Protein AF-A0A368EYF5-F1 (afdb_monomer_lite)

Secondary structure (DSSP, 8-state):
---------S------EEEESSS--HHHHGGGSSSTTSEEEE-GGGGGGHHHHHHHHHHTTS-TTTT-

Foldseek 3Di:
DDPPPPPPPDPPDFAAAEAEDPPDDQVVRQVPGPHPLRYYYDYPVPVVVCLVSNQCSVCVPPPPPRPD

Organism: Ancylostoma caninum (NCBI:txid29170)

Structure (mmCIF, N/CA/C/O backbone):
data_AF-A0A368EYF5-F1
#
_entry.id   AF-A0A368EYF5-F1
#
loop_
_atom_site.group_PDB
_atom_site.id
_atom_site.type_symbol
_atom_site.label_atom_id
_atom_site.label_alt_id
_atom_site.label_comp_id
_atom_site.label_asym_id
_atom_site.label_entity_id
_atom_site.label_seq_id
_atom_site.pdbx_PDB_ins_code
_atom_site.Cartn_x
_atom_site.Cartn_y
_atom_site.Cartn_z
_atom_site.occupancy
_atom_site.B_iso_or_equiv
_atom_site.auth_seq_id
_atom_site.auth_comp_id
_atom_site.auth_asym_id
_atom_site.auth_atom_id
_atom_site.pdbx_PDB_model_num
ATOM 1 N N . MET A 1 1 ? 13.588 17.423 -34.901 1.00 39.81 1 MET A N 1
ATOM 2 C CA . MET A 1 1 ? 13.622 16.391 -33.848 1.00 39.81 1 MET A CA 1
ATOM 3 C C . MET A 1 1 ? 12.202 16.241 -33.360 1.00 39.81 1 MET A C 1
ATOM 5 O O . MET A 1 1 ? 11.737 17.089 -32.612 1.00 39.81 1 MET A O 1
ATOM 9 N N . GLU A 1 2 ? 11.479 15.268 -33.906 1.00 37.31 2 GLU A N 1
ATOM 10 C CA . GLU A 1 2 ? 10.130 14.948 -33.448 1.00 37.31 2 GLU A CA 1
ATOM 11 C C . GLU A 1 2 ? 10.216 14.369 -32.039 1.00 37.31 2 GLU A C 1
ATOM 13 O O . GLU A 1 2 ? 10.976 13.434 -31.784 1.00 37.31 2 GLU A O 1
ATOM 18 N N . TYR A 1 3 ? 9.451 14.952 -31.122 1.00 47.97 3 TYR A N 1
ATOM 19 C CA . TYR A 1 3 ? 9.162 14.344 -29.837 1.00 47.97 3 TYR A CA 1
ATOM 20 C C . TYR A 1 3 ? 8.346 13.088 -30.129 1.00 47.97 3 TYR A C 1
ATOM 22 O O . TYR A 1 3 ? 7.137 13.151 -30.340 1.00 47.97 3 TYR A O 1
ATOM 30 N N . SER A 1 4 ? 9.035 11.952 -30.226 1.00 45.34 4 SER A N 1
ATOM 31 C CA . SER A 1 4 ? 8.414 10.636 -30.291 1.00 45.34 4 SER A CA 1
ATOM 32 C C . SER A 1 4 ? 7.626 10.443 -29.001 1.00 45.34 4 SER A C 1
ATOM 34 O O . SER A 1 4 ? 8.171 10.019 -27.983 1.00 45.34 4 SER A O 1
ATOM 36 N N . HIS A 1 5 ? 6.345 10.800 -29.027 1.00 49.88 5 HIS A N 1
ATOM 37 C CA . HIS A 1 5 ? 5.381 10.347 -28.043 1.00 49.88 5 HIS A CA 1
ATOM 38 C C . HIS A 1 5 ? 5.293 8.834 -28.211 1.00 49.88 5 HIS A C 1
ATOM 40 O O . HIS A 1 5 ? 4.594 8.334 -29.091 1.00 49.88 5 HIS A O 1
ATOM 46 N N . THR A 1 6 ? 6.071 8.103 -27.416 1.00 52.97 6 THR A N 1
ATOM 47 C CA . THR A 1 6 ? 5.951 6.656 -27.303 1.00 52.97 6 THR A CA 1
ATOM 48 C C . THR A 1 6 ? 4.545 6.379 -26.791 1.00 52.97 6 THR A C 1
ATOM 50 O O . THR A 1 6 ? 4.258 6.540 -25.608 1.00 52.97 6 THR A O 1
ATOM 53 N N . ILE A 1 7 ? 3.634 6.037 -27.699 1.00 56.03 7 ILE A N 1
ATOM 54 C CA . ILE A 1 7 ? 2.316 5.535 -27.332 1.00 56.03 7 ILE A CA 1
ATOM 55 C C . ILE A 1 7 ? 2.582 4.205 -26.628 1.00 56.03 7 ILE A C 1
ATOM 57 O O . ILE A 1 7 ? 2.954 3.215 -27.262 1.00 56.03 7 ILE A O 1
ATOM 61 N N . HIS A 1 8 ? 2.472 4.204 -25.301 1.00 48.31 8 HIS A N 1
ATOM 62 C CA . HIS A 1 8 ? 2.524 2.986 -24.508 1.00 48.31 8 HIS A CA 1
ATOM 63 C C . HIS A 1 8 ? 1.280 2.158 -24.858 1.00 48.31 8 HIS A C 1
ATOM 65 O O . HIS A 1 8 ? 0.191 2.408 -24.360 1.00 48.31 8 HIS A O 1
ATOM 71 N N . ASN A 1 9 ? 1.440 1.188 -25.765 1.00 53.75 9 ASN A N 1
ATOM 72 C CA . ASN A 1 9 ? 0.395 0.224 -26.145 1.00 53.75 9 ASN A CA 1
ATOM 73 C C . ASN A 1 9 ? 0.144 -0.847 -25.064 1.00 53.75 9 ASN A C 1
ATOM 75 O O . ASN A 1 9 ? -0.671 -1.744 -25.258 1.00 53.75 9 ASN A O 1
ATOM 79 N N . ILE A 1 10 ? 0.872 -0.776 -23.949 1.00 57.22 10 ILE A N 1
ATOM 80 C CA . ILE A 1 10 ? 0.728 -1.645 -22.787 1.00 57.22 10 ILE A CA 1
ATOM 81 C C . ILE A 1 10 ? 0.239 -0.733 -21.667 1.00 57.22 10 ILE A C 1
ATOM 83 O O . ILE A 1 10 ? 0.959 0.180 -21.260 1.00 57.22 10 ILE A O 1
ATOM 87 N N . ASP A 1 11 ? -1.000 -0.938 -21.229 1.00 57.22 11 ASP A N 1
ATOM 88 C CA . ASP A 1 11 ? -1.552 -0.227 -20.081 1.00 57.22 11 ASP A CA 1
ATOM 89 C C . ASP A 1 11 ? -0.920 -0.811 -18.809 1.00 57.22 11 ASP A C 1
ATOM 91 O O . ASP A 1 11 ? -1.372 -1.818 -18.271 1.00 57.22 11 ASP A O 1
ATOM 95 N N . ASP A 1 12 ? 0.201 -0.220 -18.394 1.00 70.00 12 ASP A N 1
ATO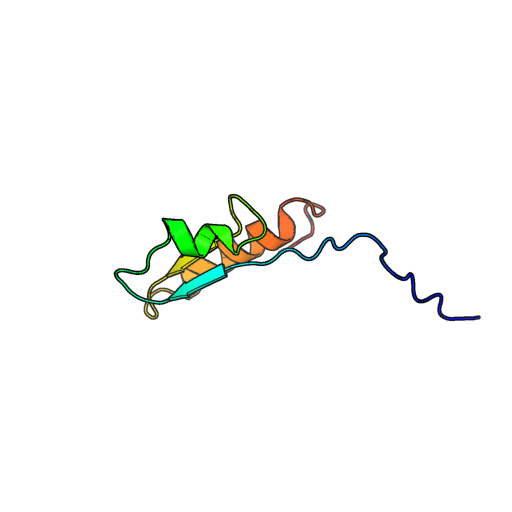M 96 C CA . ASP A 1 12 ? 0.962 -0.589 -17.189 1.00 70.00 12 ASP A CA 1
ATOM 97 C C . ASP A 1 12 ? 0.584 0.324 -16.002 1.00 70.00 12 ASP A C 1
ATOM 99 O O . ASP A 1 12 ? 1.378 0.620 -15.102 1.00 70.00 12 ASP A O 1
ATOM 103 N N . THR A 1 13 ? -0.643 0.860 -16.029 1.00 78.69 13 THR A N 1
ATOM 104 C CA . THR A 1 13 ? -1.128 1.783 -15.005 1.00 78.69 13 THR A CA 1
ATOM 105 C C . THR A 1 13 ? -1.336 1.041 -13.688 1.00 78.69 13 THR A C 1
ATOM 107 O O . THR A 1 13 ? -2.310 0.311 -13.495 1.00 78.69 13 THR A O 1
ATOM 110 N N . LYS A 1 14 ? -0.445 1.279 -12.723 1.00 84.12 14 LYS A N 1
ATOM 111 C CA . LYS A 1 14 ? -0.582 0.740 -11.366 1.00 84.12 14 LYS A CA 1
ATOM 112 C C . LYS A 1 14 ? -1.631 1.530 -10.576 1.00 84.12 14 LYS A C 1
ATOM 114 O O . LYS A 1 14 ? -1.352 2.626 -10.093 1.00 84.12 14 LYS A O 1
ATOM 119 N N . MET A 1 15 ? -2.837 0.979 -10.409 1.00 87.81 15 MET A N 1
ATOM 120 C CA . MET A 1 15 ? -3.855 1.554 -9.518 1.00 87.81 15 MET A CA 1
ATOM 121 C C . MET A 1 15 ? -3.552 1.235 -8.045 1.00 87.81 15 MET A C 1
ATOM 123 O O . MET A 1 15 ? -3.518 0.069 -7.650 1.00 87.81 15 MET A O 1
ATOM 127 N N . ILE A 1 16 ? -3.416 2.276 -7.220 1.00 91.81 16 ILE A N 1
ATOM 128 C CA . ILE A 1 16 ? -3.366 2.170 -5.756 1.00 91.81 16 ILE A CA 1
ATOM 129 C C . ILE A 1 16 ? -4.725 2.562 -5.174 1.00 91.81 16 ILE A C 1
ATOM 131 O O . ILE A 1 16 ? -5.259 3.624 -5.490 1.00 91.81 16 ILE A O 1
ATOM 135 N N . VAL A 1 17 ? -5.264 1.728 -4.287 1.00 94.56 17 VAL A N 1
ATOM 136 C CA . VAL A 1 17 ? -6.529 1.978 -3.586 1.00 94.56 17 VAL A CA 1
ATOM 137 C C . VAL A 1 17 ? -6.245 2.304 -2.127 1.00 94.56 17 VAL A C 1
ATOM 139 O O . VAL A 1 17 ? -5.594 1.529 -1.427 1.00 94.56 17 VAL A O 1
ATOM 142 N N . ILE A 1 18 ? -6.765 3.435 -1.650 1.00 93.44 18 ILE A N 1
ATOM 143 C CA . ILE A 1 18 ? -6.659 3.852 -0.249 1.00 93.44 18 ILE A CA 1
ATOM 144 C C . ILE A 1 18 ? -8.065 3.955 0.333 1.00 93.44 18 ILE A C 1
ATOM 146 O O . ILE A 1 18 ? -8.838 4.852 0.001 1.00 93.44 18 ILE A O 1
ATOM 150 N N . ALA A 1 19 ? -8.389 3.024 1.219 1.00 92.94 19 ALA A N 1
ATOM 151 C CA . ALA A 1 19 ? -9.633 2.997 1.965 1.00 92.94 19 ALA A CA 1
ATOM 152 C C . ALA A 1 19 ? -9.454 3.781 3.272 1.00 92.94 19 ALA A C 1
ATOM 154 O O . ALA A 1 19 ? -8.699 3.359 4.151 1.00 92.94 19 ALA A O 1
ATOM 155 N N . MET A 1 20 ? -10.126 4.928 3.401 1.00 91.56 20 MET A N 1
ATOM 156 C CA . MET A 1 20 ? -10.006 5.788 4.582 1.00 91.56 20 MET A CA 1
ATOM 157 C C . MET A 1 20 ? -11.215 5.679 5.511 1.00 91.56 20 MET A C 1
ATOM 159 O O . MET A 1 20 ? -12.340 5.971 5.111 1.00 91.56 20 MET A O 1
ATOM 163 N N . GLY A 1 21 ? -10.969 5.307 6.767 1.00 88.12 21 GLY A N 1
ATOM 164 C CA . GLY A 1 21 ? -11.982 5.121 7.804 1.00 88.12 21 GLY A CA 1
ATOM 165 C C . GLY A 1 21 ? -12.164 3.660 8.219 1.00 88.12 21 GLY A C 1
ATOM 166 O O . GLY A 1 21 ? -11.369 2.782 7.888 1.00 88.12 21 GLY A O 1
ATOM 167 N N . LYS A 1 22 ? -13.236 3.397 8.972 1.00 87.56 22 LYS A N 1
ATOM 168 C CA . LYS A 1 22 ? -13.492 2.100 9.618 1.00 87.56 22 LYS A CA 1
ATOM 169 C C . LYS A 1 22 ? -14.577 1.306 8.901 1.00 87.56 22 LYS A C 1
ATOM 171 O O . LYS A 1 22 ? -15.459 1.878 8.270 1.00 87.56 22 LYS A O 1
ATOM 176 N N . ASN A 1 23 ? -14.542 -0.017 9.077 1.00 89.88 23 ASN A N 1
ATOM 177 C CA . ASN A 1 23 ? -15.541 -0.965 8.562 1.00 89.88 23 ASN A CA 1
ATOM 178 C C . ASN A 1 23 ? -15.690 -0.961 7.029 1.00 89.88 23 ASN A C 1
ATOM 180 O O . ASN A 1 23 ? -16.745 -1.305 6.500 1.00 89.88 23 ASN A O 1
ATOM 184 N N . LEU A 1 24 ? -14.630 -0.582 6.310 1.00 90.50 24 LEU A N 1
ATOM 185 C CA . LEU A 1 24 ? -14.583 -0.667 4.856 1.00 90.50 24 LEU A CA 1
ATOM 186 C C . LEU A 1 24 ? -14.265 -2.097 4.416 1.00 90.50 24 LEU A C 1
ATOM 188 O O . LEU A 1 24 ? -13.427 -2.786 4.999 1.00 90.50 24 LEU A O 1
ATOM 192 N N . ARG A 1 25 ? -14.938 -2.532 3.353 1.00 93.81 25 ARG A N 1
ATOM 193 C CA . ARG A 1 25 ? -14.806 -3.873 2.784 1.00 93.81 25 ARG A CA 1
ATOM 194 C C . ARG A 1 25 ? -13.548 -4.010 1.936 1.00 93.81 25 ARG A C 1
ATOM 196 O O . ARG A 1 25 ? -13.586 -3.918 0.710 1.00 93.81 25 ARG A O 1
ATOM 203 N N . MET A 1 26 ? -12.414 -4.211 2.602 1.00 92.38 26 MET A N 1
ATOM 204 C CA . MET A 1 26 ? -11.109 -4.360 1.946 1.00 92.38 26 MET A CA 1
ATOM 205 C C . MET A 1 26 ? -11.042 -5.563 0.996 1.00 92.38 26 MET A C 1
ATOM 207 O O . MET A 1 26 ? -10.322 -5.514 0.001 1.00 92.38 26 MET A O 1
ATOM 211 N N . ASP A 1 27 ? -11.837 -6.602 1.248 1.00 93.19 27 ASP A N 1
ATOM 212 C CA . ASP A 1 27 ? -12.018 -7.764 0.369 1.00 93.19 27 ASP A CA 1
ATOM 213 C C . ASP A 1 27 ? -12.550 -7.385 -1.024 1.00 93.19 27 ASP A C 1
ATOM 215 O O . ASP A 1 27 ? -12.207 -8.029 -2.013 1.00 93.19 27 ASP A O 1
ATOM 219 N N . GLN A 1 28 ? -13.361 -6.327 -1.111 1.00 93.81 28 GLN A N 1
ATOM 220 C CA . GLN A 1 28 ? -13.851 -5.785 -2.381 1.00 93.81 28 GLN A CA 1
ATOM 221 C C . GLN A 1 28 ? -12.964 -4.670 -2.910 1.00 93.81 28 GLN A C 1
ATOM 223 O O . GLN A 1 28 ? -12.640 -4.650 -4.092 1.00 93.81 28 GLN A O 1
ATOM 228 N N . LEU A 1 29 ? -12.556 -3.743 -2.043 1.00 92.88 29 LEU A N 1
ATOM 229 C CA . LEU A 1 29 ? -11.778 -2.575 -2.457 1.00 92.88 29 LEU A CA 1
ATOM 230 C C . LEU A 1 29 ? -10.413 -2.967 -3.033 1.00 92.88 29 LEU A C 1
ATOM 232 O O . LEU A 1 29 ? -9.938 -2.331 -3.968 1.00 92.88 29 LEU A O 1
ATOM 236 N N . SER A 1 30 ? -9.808 -4.048 -2.536 1.00 93.56 30 SER A N 1
ATOM 237 C CA . SER A 1 30 ? -8.552 -4.567 -3.087 1.00 93.56 30 SER A CA 1
ATOM 238 C C . SER A 1 30 ? -8.673 -5.093 -4.519 1.00 93.56 30 SER A C 1
ATOM 240 O O . SER A 1 30 ? -7.683 -5.053 -5.244 1.00 93.56 30 SER A O 1
ATOM 242 N N . GLN A 1 31 ? -9.869 -5.498 -4.963 1.00 93.44 31 GLN A N 1
ATOM 243 C CA . GLN A 1 31 ? -10.112 -5.969 -6.337 1.00 93.44 31 GLN A CA 1
ATOM 244 C C . GLN A 1 31 ? -10.010 -4.846 -7.370 1.00 93.44 31 GLN A C 1
ATOM 246 O O . GLN A 1 31 ? -9.850 -5.118 -8.553 1.00 93.44 31 GLN A O 1
ATOM 251 N N . LEU A 1 32 ? -10.117 -3.591 -6.926 1.00 90.94 32 LEU A N 1
ATOM 252 C CA . LEU A 1 32 ? -9.932 -2.430 -7.790 1.00 90.94 32 LEU A CA 1
ATOM 253 C C . LEU A 1 32 ? -8.444 -2.112 -7.987 1.00 90.94 32 LEU A C 1
ATOM 255 O O . LEU A 1 32 ? -8.080 -1.532 -8.999 1.00 90.94 32 LEU A O 1
ATOM 259 N N . SER A 1 33 ? -7.586 -2.490 -7.037 1.00 91.38 33 SER A N 1
ATOM 260 C CA . SER A 1 33 ? -6.154 -2.194 -7.100 1.00 91.38 33 SER A CA 1
ATOM 261 C C . SER A 1 33 ? -5.426 -3.014 -8.168 1.00 91.38 33 SER A C 1
ATOM 263 O O . SER A 1 33 ? -5.911 -4.049 -8.618 1.00 91.38 33 SER A O 1
ATOM 265 N N . TYR A 1 34 ? -4.216 -2.579 -8.522 1.00 86.81 34 TYR A N 1
ATOM 266 C CA . TYR A 1 34 ? -3.337 -3.264 -9.476 1.00 86.81 34 TYR A CA 1
ATOM 267 C C . TYR A 1 34 ? -3.033 -4.723 -9.091 1.00 86.81 34 TYR A C 1
ATOM 269 O O . TYR A 1 34 ? -2.771 -5.563 -9.947 1.00 86.81 34 TYR A O 1
ATOM 277 N N . GLY A 1 35 ? -3.070 -5.038 -7.796 1.00 85.94 35 GLY A N 1
ATOM 278 C CA . GLY A 1 35 ? -2.825 -6.376 -7.283 1.00 85.94 35 GLY A CA 1
ATOM 279 C C . GLY A 1 35 ? -2.472 -6.368 -5.800 1.00 85.94 35 GLY A C 1
ATOM 280 O O . GLY A 1 35 ? -2.589 -5.358 -5.099 1.00 85.94 35 GLY A O 1
ATOM 281 N N . SER A 1 36 ? -2.003 -7.512 -5.300 1.00 84.56 36 SER A N 1
ATOM 282 C CA . SER A 1 36 ? -1.567 -7.634 -3.908 1.00 84.56 36 SER A CA 1
ATOM 283 C C . SER A 1 36 ? -0.479 -6.606 -3.581 1.00 84.56 36 SER A C 1
ATOM 285 O O . SER A 1 36 ? 0.535 -6.542 -4.270 1.00 84.56 36 SER A O 1
ATOM 287 N N . GLY A 1 37 ? -0.677 -5.827 -2.514 1.00 87.88 37 GLY A N 1
ATOM 288 C CA . GLY A 1 37 ? 0.262 -4.780 -2.092 1.00 87.88 37 GLY A CA 1
ATOM 289 C C . GLY A 1 37 ? -0.051 -3.372 -2.612 1.00 87.88 37 GLY A C 1
ATOM 290 O O . GLY A 1 37 ? 0.655 -2.443 -2.238 1.00 87.88 37 GLY A O 1
ATOM 291 N N . PHE A 1 38 ? -1.116 -3.197 -3.403 1.00 91.00 38 PHE A N 1
ATOM 292 C CA . PHE A 1 38 ? -1.562 -1.892 -3.918 1.00 91.00 38 PHE A CA 1
ATOM 293 C C . PHE A 1 38 ? -2.864 -1.392 -3.271 1.00 91.00 38 PHE A C 1
ATOM 295 O O . PHE A 1 38 ? -3.399 -0.357 -3.661 1.00 91.00 38 PHE A O 1
ATOM 302 N N . ALA A 1 39 ? -3.382 -2.103 -2.269 1.00 93.88 39 ALA A N 1
ATOM 303 C CA . ALA A 1 39 ? -4.557 -1.704 -1.505 1.00 93.88 39 ALA A CA 1
ATOM 304 C C . ALA A 1 39 ? -4.188 -1.477 -0.037 1.00 93.88 39 ALA A C 1
ATOM 306 O O . ALA A 1 39 ? -3.626 -2.360 0.613 1.00 93.88 39 ALA A O 1
ATOM 307 N N . PHE A 1 40 ? -4.544 -0.308 0.489 1.00 92.81 40 PHE A N 1
ATOM 308 C CA . PHE A 1 40 ? -4.226 0.112 1.849 1.00 92.81 40 PHE A CA 1
ATOM 309 C C . PHE A 1 40 ? -5.479 0.571 2.583 1.00 92.81 40 PHE A C 1
ATOM 311 O O . PHE A 1 40 ? -6.377 1.170 1.994 1.00 92.81 40 PHE A O 1
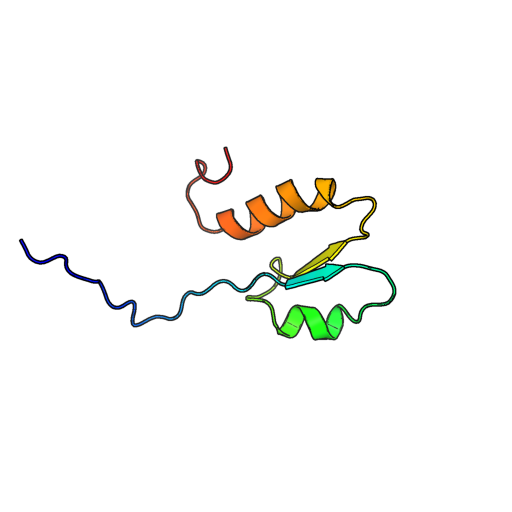ATOM 318 N N . SER A 1 41 ? -5.515 0.327 3.889 1.00 91.69 41 SER A N 1
ATOM 319 C CA . SER A 1 41 ? -6.518 0.884 4.796 1.00 91.69 41 SER A CA 1
ATOM 320 C C . SER A 1 41 ? -5.850 1.846 5.766 1.00 91.69 41 SER A C 1
ATOM 322 O O . SER A 1 41 ? -4.803 1.511 6.325 1.00 91.69 41 SER A O 1
ATOM 3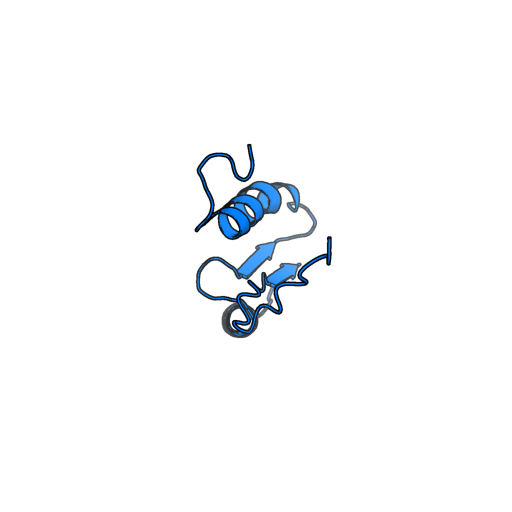24 N N . ALA A 1 42 ? -6.465 2.997 6.017 1.00 90.06 42 ALA A N 1
ATOM 325 C CA . ALA A 1 42 ? -5.979 3.939 7.017 1.00 90.06 42 ALA A CA 1
ATOM 326 C C . ALA A 1 42 ? -7.112 4.668 7.732 1.00 90.06 42 ALA A C 1
ATOM 328 O O . ALA A 1 42 ? -8.175 4.912 7.172 1.00 90.06 42 ALA A O 1
ATOM 329 N N . ASP A 1 43 ? -6.836 5.094 8.959 1.00 88.00 43 ASP A N 1
ATOM 330 C CA . ASP A 1 43 ? -7.640 6.087 9.660 1.00 88.00 43 ASP A CA 1
ATOM 331 C C . ASP A 1 43 ?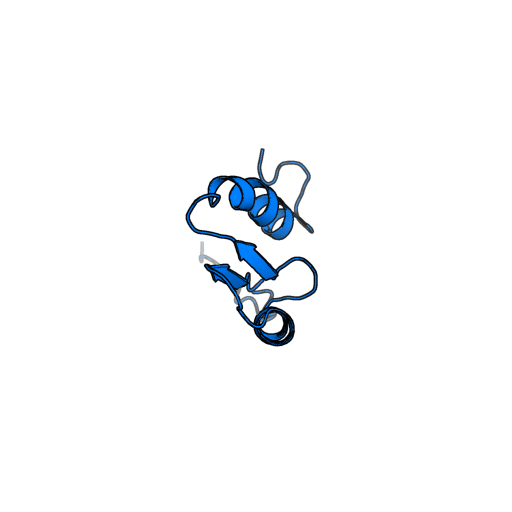 -7.043 7.485 9.437 1.00 88.00 43 ASP A C 1
ATOM 333 O O . ASP A 1 43 ? -5.822 7.649 9.380 1.00 88.00 43 ASP A O 1
ATOM 337 N N . TYR A 1 44 ? -7.890 8.519 9.398 1.00 84.81 44 TYR A N 1
ATOM 338 C CA . TYR A 1 44 ? -7.455 9.915 9.227 1.00 84.81 44 TYR A CA 1
ATOM 339 C C . TYR A 1 44 ? -6.442 10.383 10.287 1.00 84.81 44 TYR A C 1
ATOM 341 O O . TYR A 1 44 ? -5.621 11.253 10.014 1.00 84.81 44 TYR A O 1
ATOM 349 N N . GLY A 1 45 ? -6.461 9.788 11.484 1.00 86.50 45 GLY A N 1
ATOM 350 C CA . GLY A 1 45 ? -5.495 10.086 12.546 1.00 86.50 45 GLY A CA 1
ATOM 351 C C . GLY A 1 45 ? -4.096 9.501 12.320 1.00 86.50 45 GLY A C 1
ATOM 352 O O . GLY A 1 45 ? -3.180 9.853 13.054 1.00 86.50 45 GLY A O 1
ATOM 353 N N . ASN A 1 46 ? -3.915 8.615 11.334 1.00 81.88 46 ASN A N 1
ATOM 354 C CA . ASN A 1 46 ? -2.656 7.903 11.103 1.00 81.88 46 ASN A CA 1
ATOM 355 C C . ASN A 1 46 ? -2.217 7.908 9.626 1.00 81.88 46 ASN A C 1
ATOM 357 O O . ASN A 1 46 ? -1.581 6.967 9.148 1.00 81.88 46 ASN A O 1
ATOM 361 N N . LEU A 1 47 ? -2.529 8.977 8.887 1.00 85.75 47 LEU A N 1
ATOM 362 C CA . LEU A 1 47 ? -2.154 9.109 7.471 1.00 85.75 47 LEU A CA 1
ATOM 363 C C . LEU A 1 47 ? -0.636 9.077 7.243 1.00 85.75 47 LEU A C 1
ATOM 365 O O . LEU A 1 47 ? -0.184 8.583 6.217 1.00 85.75 47 LEU A O 1
ATOM 369 N N . ALA A 1 48 ? 0.162 9.537 8.211 1.00 86.94 48 ALA A N 1
ATOM 370 C CA . ALA A 1 48 ? 1.623 9.506 8.115 1.00 86.94 48 ALA A CA 1
ATOM 371 C C . ALA A 1 48 ? 2.176 8.080 7.923 1.00 86.94 48 ALA A C 1
ATOM 373 O O . ALA A 1 48 ? 3.187 7.896 7.250 1.00 86.94 48 ALA A O 1
ATOM 374 N N . SER A 1 49 ? 1.486 7.063 8.451 1.00 85.56 49 SER A N 1
ATOM 375 C CA . SER A 1 49 ? 1.886 5.660 8.289 1.00 85.56 49 SER A CA 1
ATOM 376 C C . SER A 1 49 ? 1.714 5.123 6.862 1.00 85.56 49 SER A C 1
ATOM 378 O O . SER A 1 49 ? 2.372 4.148 6.500 1.00 85.56 49 SER A O 1
ATOM 380 N N . LEU A 1 50 ? 0.881 5.765 6.030 1.00 89.00 50 LEU A N 1
ATOM 381 C CA . LEU A 1 50 ? 0.671 5.363 4.636 1.00 89.00 50 LEU A CA 1
ATOM 382 C C . LEU A 1 50 ? 1.844 5.733 3.734 1.00 89.00 50 LEU A C 1
ATOM 384 O O . LEU A 1 50 ? 2.120 5.011 2.783 1.00 89.00 50 LEU A O 1
ATOM 388 N N . VAL A 1 51 ? 2.531 6.841 4.017 1.00 88.00 51 VAL A N 1
ATOM 389 C CA . VAL A 1 51 ? 3.597 7.384 3.161 1.00 88.00 51 VAL A CA 1
ATOM 390 C C . VAL A 1 51 ? 4.670 6.337 2.817 1.00 88.00 51 VAL A C 1
ATOM 392 O O . VAL A 1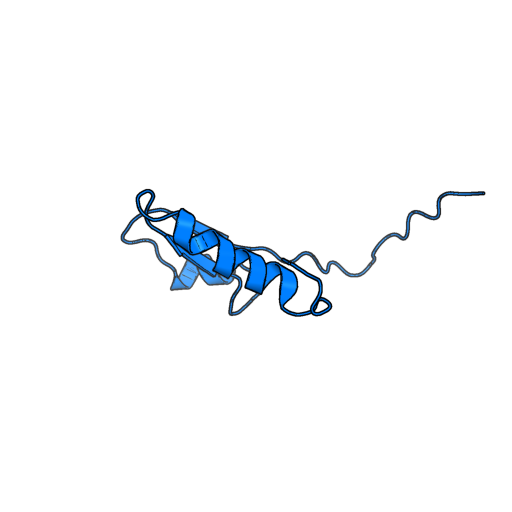 51 ? 4.890 6.098 1.628 1.00 88.00 51 VAL A O 1
ATOM 395 N N . PRO A 1 52 ? 5.302 5.641 3.786 1.00 88.12 52 PRO A N 1
ATOM 396 C CA . PRO A 1 52 ? 6.300 4.622 3.458 1.00 88.12 52 PRO A CA 1
ATOM 397 C C . PRO A 1 52 ? 5.703 3.407 2.729 1.00 88.12 52 PRO A C 1
ATOM 399 O O . PRO A 1 52 ? 6.375 2.801 1.895 1.00 88.12 52 PRO A O 1
ATOM 402 N N . ALA A 1 53 ? 4.445 3.053 3.007 1.00 87.94 53 ALA A N 1
ATOM 403 C CA . ALA A 1 53 ? 3.775 1.917 2.376 1.00 87.94 53 ALA A CA 1
ATOM 404 C C . ALA A 1 53 ? 3.440 2.194 0.900 1.00 87.94 53 ALA A C 1
ATOM 406 O O . ALA A 1 53 ? 3.694 1.354 0.037 1.00 87.94 53 ALA A O 1
ATOM 407 N N . ILE A 1 54 ? 2.944 3.399 0.608 1.00 88.81 54 ILE A N 1
ATOM 408 C CA . ILE A 1 54 ? 2.672 3.874 -0.750 1.00 88.81 54 ILE A CA 1
ATOM 409 C C . ILE A 1 54 ? 3.979 3.989 -1.535 1.00 88.81 54 ILE A C 1
ATOM 411 O O . ILE A 1 54 ? 4.049 3.477 -2.650 1.00 88.81 54 ILE A O 1
ATOM 415 N N . ASN A 1 55 ? 5.033 4.568 -0.945 1.00 87.75 55 ASN A N 1
ATOM 416 C CA . ASN A 1 55 ? 6.347 4.635 -1.594 1.00 87.75 55 ASN A CA 1
ATOM 417 C C . ASN A 1 55 ? 6.854 3.243 -1.973 1.00 87.75 55 ASN A C 1
ATOM 419 O O . ASN A 1 55 ? 7.304 3.036 -3.096 1.00 87.75 55 ASN A O 1
ATOM 423 N N . LYS A 1 56 ? 6.710 2.258 -1.081 1.00 86.19 56 LYS A N 1
ATOM 424 C CA . LYS A 1 56 ? 7.086 0.875 -1.385 1.00 86.19 56 LYS A CA 1
ATOM 425 C C . LYS A 1 56 ? 6.275 0.284 -2.545 1.00 86.19 56 LYS A C 1
ATOM 427 O O . LYS A 1 56 ? 6.857 -0.411 -3.368 1.00 86.19 56 LYS A O 1
ATOM 432 N N . ALA A 1 57 ? 4.970 0.546 -2.626 1.00 85.81 57 ALA A N 1
ATOM 433 C CA . ALA A 1 57 ? 4.134 0.046 -3.723 1.00 85.81 57 ALA A CA 1
ATOM 434 C C . ALA A 1 57 ? 4.464 0.703 -5.069 1.00 85.81 57 ALA A C 1
ATOM 436 O O . ALA A 1 57 ? 4.544 0.013 -6.083 1.00 85.81 57 ALA A O 1
ATOM 437 N N . ILE A 1 58 ? 4.720 2.013 -5.076 1.00 84.94 58 ILE A N 1
ATOM 438 C CA . ILE A 1 58 ? 5.183 2.731 -6.273 1.00 84.94 58 ILE A CA 1
ATOM 439 C C . ILE A 1 58 ? 6.521 2.144 -6.743 1.00 84.94 58 ILE A C 1
ATOM 441 O O . ILE A 1 58 ? 6.705 1.879 -7.930 1.00 84.94 58 ILE A O 1
ATOM 445 N N . CYS A 1 59 ? 7.430 1.896 -5.800 1.00 84.81 59 CYS A N 1
ATOM 446 C CA . CYS A 1 59 ? 8.803 1.498 -6.079 1.00 84.81 59 CYS A CA 1
ATOM 447 C C . CYS A 1 59 ? 9.045 -0.015 -6.175 1.00 84.81 59 CYS A C 1
ATOM 449 O O . CYS A 1 59 ? 10.189 -0.412 -6.370 1.00 84.81 59 CYS A O 1
ATOM 451 N N . ALA A 1 60 ? 8.017 -0.861 -6.046 1.00 73.00 60 ALA A N 1
ATOM 452 C CA . ALA A 1 60 ? 8.173 -2.317 -5.928 1.00 73.00 60 ALA A CA 1
ATOM 453 C C . ALA A 1 60 ? 8.967 -2.959 -7.083 1.00 73.00 60 ALA A C 1
ATOM 455 O O . ALA A 1 60 ? 9.692 -3.924 -6.859 1.00 73.00 60 ALA A O 1
ATOM 456 N N . ASP A 1 61 ? 8.879 -2.372 -8.279 1.00 68.69 61 ASP A N 1
ATOM 457 C CA . ASP A 1 61 ? 9.563 -2.831 -9.496 1.00 68.69 61 ASP A CA 1
ATOM 458 C C . ASP A 1 61 ? 10.500 -1.758 -10.077 1.00 68.69 61 ASP A C 1
ATOM 460 O O . ASP A 1 61 ? 10.856 -1.794 -11.255 1.00 68.69 61 ASP A O 1
ATOM 464 N N . LEU A 1 62 ? 10.856 -0.754 -9.271 1.00 73.00 62 LEU A N 1
ATOM 465 C CA . LEU A 1 62 ? 11.733 0.340 -9.674 1.00 73.00 62 LEU A CA 1
ATOM 466 C C . LEU A 1 62 ? 13.135 0.168 -9.071 1.00 73.00 62 LEU A C 1
ATOM 468 O O . LEU A 1 62 ? 13.319 -0.583 -8.110 1.00 73.00 62 LEU A O 1
ATOM 472 N N . PRO A 1 63 ? 14.153 0.850 -9.630 1.00 71.00 63 PRO A N 1
ATOM 473 C CA . PRO A 1 63 ? 15.503 0.824 -9.083 1.00 71.00 63 PRO A CA 1
ATOM 474 C C . PRO A 1 63 ? 15.526 1.226 -7.606 1.00 71.00 63 PRO A C 1
ATOM 476 O O . PRO A 1 63 ? 14.688 2.004 -7.152 1.00 71.00 63 PRO A O 1
ATOM 479 N N . SER A 1 64 ? 16.548 0.783 -6.871 1.00 65.1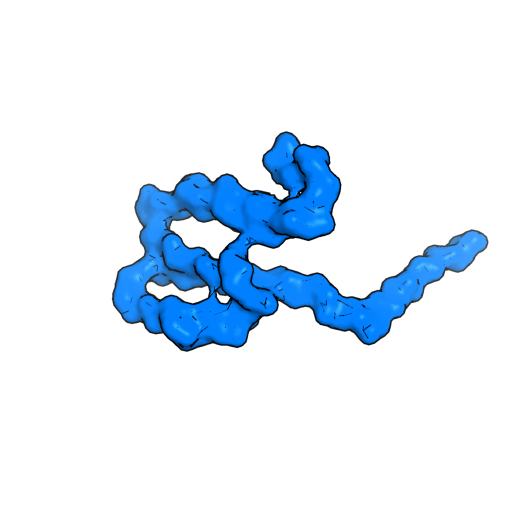9 64 SER A N 1
ATOM 480 C CA . SER A 1 64 ? 16.732 1.082 -5.440 1.00 65.19 64 SER A CA 1
ATOM 481 C C . SER A 1 64 ? 16.845 2.577 -5.100 1.00 65.19 64 SER A C 1
ATOM 483 O O . SER A 1 64 ? 16.869 2.932 -3.928 1.00 65.19 64 SER A O 1
ATOM 485 N N . SER A 1 65 ? 16.945 3.449 -6.106 1.00 69.06 65 SER A N 1
ATOM 486 C CA . SER A 1 65 ? 16.883 4.908 -5.978 1.00 69.06 65 SER A CA 1
ATOM 487 C C . SER A 1 65 ? 15.456 5.466 -5.902 1.00 69.06 65 SER A C 1
ATOM 489 O O . SER A 1 65 ? 15.282 6.662 -5.681 1.00 69.06 65 SER A O 1
ATOM 491 N N . CYS A 1 66 ? 14.429 4.642 -6.108 1.00 61.00 66 CYS A N 1
ATOM 492 C CA . CYS A 1 66 ? 13.041 5.065 -6.009 1.00 61.00 66 CYS A CA 1
ATOM 493 C C . CYS A 1 66 ? 12.627 5.238 -4.540 1.00 61.00 66 CYS A C 1
ATOM 495 O O . CYS A 1 66 ? 12.738 4.308 -3.743 1.00 61.00 66 CYS A O 1
ATOM 497 N N . GLY A 1 67 ? 12.121 6.426 -4.196 1.00 59.72 67 GLY A N 1
ATOM 498 C CA . GLY A 1 67 ? 11.620 6.745 -2.854 1.00 59.72 67 GLY A CA 1
ATOM 499 C C . GLY A 1 67 ? 12.689 7.121 -1.818 1.00 59.72 67 GLY A C 1
ATOM 500 O O . GLY A 1 67 ? 12.359 7.138 -0.632 1.00 59.72 67 GLY A O 1
ATOM 501 N N . ALA A 1 68 ? 13.928 7.389 -2.255 1.00 52.31 68 ALA A N 1
ATOM 502 C CA . ALA A 1 68 ? 15.022 7.921 -1.435 1.00 52.31 68 ALA A CA 1
ATOM 503 C C . ALA A 1 68 ? 14.910 9.436 -1.199 1.00 52.31 68 ALA A C 1
ATOM 505 O O . ALA A 1 68 ? 14.412 10.141 -2.108 1.00 52.31 68 ALA A O 1
#

Sequence (68 aa):
MEYSHTIHNIDDTKMIVIAMGKNLRMDQLSQLSYGSGFAFSADYGNLASLVPAINKAICADLPSSCGA

pLDDT: mean 79.27, std 15.93, range [37.31, 94.56]

Radius of gyration: 15.44 Å; chains: 1; bounding box: 32×24×46 Å